Protein AF-B9DKN1-F1 (afdb_monomer_lite)

Structure (mmCIF, N/CA/C/O backbone):
data_AF-B9DKN1-F1
#
_entry.id   AF-B9DKN1-F1
#
loop_
_atom_site.group_PDB
_atom_site.id
_atom_site.type_symbol
_atom_site.label_atom_id
_atom_site.label_alt_id
_atom_site.label_comp_id
_atom_site.label_asym_id
_atom_site.label_entity_id
_atom_site.label_seq_id
_atom_site.pdbx_PDB_ins_code
_atom_site.Cartn_x
_atom_site.Cartn_y
_atom_site.Cartn_z
_atom_site.occupancy
_atom_site.B_iso_or_equiv
_atom_site.auth_seq_id
_atom_site.auth_comp_id
_atom_site.auth_asym_id
_atom_site.auth_atom_id
_atom_site.pdbx_PDB_model_num
ATOM 1 N N . MET A 1 1 ? -15.321 -11.412 27.195 1.00 44.09 1 MET A N 1
ATOM 2 C CA . MET A 1 1 ? -15.526 -11.436 25.732 1.00 44.09 1 MET A CA 1
ATOM 3 C C . MET A 1 1 ? -14.999 -12.767 25.241 1.00 44.09 1 MET A C 1
ATOM 5 O O . MET A 1 1 ? -13.878 -13.104 25.596 1.00 44.09 1 MET A O 1
ATOM 9 N N . GLU A 1 2 ? -15.827 -13.548 24.550 1.00 48.78 2 GLU A N 1
ATOM 10 C CA . GLU A 1 2 ? -15.436 -14.853 24.006 1.00 48.78 2 GLU A CA 1
ATOM 11 C C . GLU A 1 2 ? -14.198 -14.703 23.112 1.00 48.78 2 GLU A C 1
ATOM 13 O O . GLU A 1 2 ? -14.083 -13.747 22.339 1.00 48.78 2 GLU A O 1
ATOM 18 N N . HIS A 1 3 ? -13.240 -15.619 23.260 1.00 50.41 3 HIS A N 1
ATOM 19 C CA . HIS A 1 3 ? -12.025 -15.634 22.456 1.00 50.41 3 HIS A CA 1
ATOM 20 C C . HIS A 1 3 ? -12.395 -15.966 21.008 1.00 50.41 3 HIS A C 1
ATOM 22 O O . HIS A 1 3 ? -12.608 -17.119 20.648 1.00 50.41 3 HIS A O 1
ATOM 28 N N . SER A 1 4 ? -12.506 -14.933 20.175 1.00 55.06 4 SER A N 1
ATOM 29 C CA . SER A 1 4 ? -12.657 -15.086 18.733 1.00 55.06 4 SER A CA 1
ATOM 30 C C . SER A 1 4 ? -11.474 -15.892 18.178 1.00 55.06 4 SER A C 1
ATOM 32 O O . SER A 1 4 ? -10.330 -15.459 18.305 1.00 55.06 4 SER A O 1
ATOM 34 N N . ASN A 1 5 ? -11.752 -17.032 17.535 1.00 66.62 5 ASN A N 1
ATOM 35 C CA . ASN A 1 5 ? -10.766 -17.884 16.845 1.00 66.62 5 ASN A CA 1
ATOM 36 C C . ASN A 1 5 ? -10.201 -17.254 15.555 1.00 66.62 5 ASN A C 1
ATOM 38 O O . ASN A 1 5 ? -9.555 -17.926 14.753 1.00 66.62 5 ASN A O 1
ATOM 42 N N . LEU A 1 6 ? -10.448 -15.963 15.318 1.00 72.94 6 LEU A N 1
ATOM 43 C CA . LEU A 1 6 ? -9.858 -15.250 14.196 1.00 72.94 6 LEU A CA 1
ATOM 44 C C . LEU A 1 6 ? -8.372 -15.015 14.474 1.00 72.94 6 LEU A C 1
ATOM 46 O O . LEU A 1 6 ? -8.017 -14.434 15.500 1.00 72.94 6 LEU A O 1
ATOM 50 N N . ILE A 1 7 ? -7.523 -15.388 13.513 1.00 75.06 7 ILE A N 1
ATOM 51 C CA . ILE A 1 7 ? -6.051 -15.306 13.589 1.00 75.06 7 ILE A CA 1
ATOM 52 C C . ILE A 1 7 ? -5.568 -13.923 14.063 1.00 75.06 7 ILE A C 1
ATOM 54 O O . ILE A 1 7 ? -4.592 -13.820 14.801 1.00 75.06 7 ILE A O 1
ATOM 58 N N . LEU A 1 8 ? -6.281 -12.854 13.693 1.00 78.12 8 LEU A N 1
ATOM 59 C CA . LEU A 1 8 ? -5.956 -11.475 14.073 1.00 78.12 8 LEU A CA 1
ATOM 60 C C . LEU A 1 8 ? -6.947 -10.847 15.068 1.00 78.12 8 LEU A C 1
ATOM 62 O O . LEU A 1 8 ? -6.759 -9.699 15.474 1.00 78.12 8 LEU A O 1
ATOM 66 N N . GLY A 1 9 ? -7.992 -11.566 15.490 1.00 72.88 9 GLY A N 1
ATOM 67 C CA . GLY A 1 9 ? -9.088 -11.017 16.299 1.00 72.88 9 GLY A CA 1
ATOM 68 C C . GLY A 1 9 ? -8.626 -10.475 17.654 1.00 72.88 9 GLY A C 1
ATOM 69 O O . GLY A 1 9 ? -9.020 -9.380 18.058 1.00 72.88 9 GLY A O 1
ATOM 70 N N . SER A 1 10 ? -7.717 -11.192 18.318 1.00 73.88 10 SER A N 1
ATOM 71 C CA . SER A 1 10 ? -7.115 -10.770 19.592 1.00 73.88 10 SER A CA 1
ATOM 72 C C . SER A 1 10 ? -6.177 -9.562 19.453 1.00 73.88 10 SER A C 1
ATOM 74 O O . SER A 1 10 ? -5.970 -8.809 20.405 1.00 73.88 10 SER A O 1
ATOM 76 N N . THR A 1 11 ? -5.617 -9.340 18.264 1.00 77.06 11 THR A N 1
ATOM 77 C CA . THR A 1 11 ? -4.777 -8.174 17.968 1.00 77.06 11 THR A CA 1
ATOM 78 C C . THR A 1 11 ? -5.642 -6.942 17.713 1.00 77.06 11 THR A C 1
ATOM 80 O O . THR A 1 11 ? -5.379 -5.876 18.272 1.00 77.06 11 THR A O 1
ATOM 83 N N . PHE A 1 12 ? -6.731 -7.084 16.953 1.00 72.38 12 PHE A N 1
ATOM 84 C CA . PHE A 1 12 ? -7.698 -6.002 16.747 1.00 72.38 12 PHE A CA 1
ATOM 85 C C . PHE A 1 12 ? -8.387 -5.572 18.049 1.00 72.38 12 PHE A C 1
ATOM 87 O O . PHE A 1 12 ? -8.574 -4.372 18.266 1.00 72.38 12 PHE A O 1
ATOM 94 N N . SER A 1 13 ? -8.703 -6.508 18.953 1.00 72.56 13 SER A N 1
ATOM 95 C CA . SER A 1 13 ? -9.260 -6.156 20.267 1.00 72.56 13 SER A CA 1
ATOM 96 C C . SER A 1 13 ? -8.272 -5.339 21.107 1.00 72.56 13 SER A C 1
ATOM 98 O O . SER A 1 13 ? -8.653 -4.313 21.669 1.00 72.56 13 SER A O 1
ATOM 100 N N . LYS A 1 14 ? -6.977 -5.684 21.100 1.00 75.38 14 LYS A N 1
ATOM 101 C CA . LYS A 1 14 ? -5.932 -4.878 21.757 1.00 75.38 14 LYS A CA 1
ATOM 102 C C . LYS A 1 14 ? -5.830 -3.463 21.180 1.00 75.38 14 LYS A C 1
ATOM 104 O O . LYS A 1 14 ? -5.685 -2.512 21.944 1.00 75.38 14 LYS A O 1
ATOM 109 N N . PHE A 1 15 ? -5.963 -3.287 19.863 1.00 70.88 15 PHE A N 1
ATOM 110 C CA . PHE A 1 15 ? -5.996 -1.951 19.247 1.00 70.88 15 PHE A CA 1
ATOM 111 C C . PHE A 1 15 ? -7.257 -1.143 19.604 1.00 70.88 15 PHE A C 1
ATOM 113 O O . PHE A 1 15 ? -7.225 0.092 19.546 1.00 70.88 15 PHE A O 1
ATOM 120 N N . ARG A 1 16 ? -8.352 -1.806 20.009 1.00 67.56 16 ARG A N 1
ATOM 121 C CA . ARG A 1 16 ? -9.542 -1.145 20.573 1.00 67.56 16 ARG A CA 1
ATOM 122 C C . ARG A 1 16 ? -9.258 -0.489 21.915 1.00 67.56 16 ARG A C 1
ATOM 124 O O . ARG A 1 16 ? -9.674 0.646 22.162 1.00 67.56 16 ARG A O 1
ATOM 131 N N . GLU A 1 17 ? -8.529 -1.195 22.763 1.00 73.31 17 GLU A N 1
ATOM 132 C CA . GLU A 1 17 ? -8.247 -0.772 24.131 1.00 73.31 17 GLU A CA 1
ATOM 133 C C . GLU A 1 17 ? -7.041 0.177 24.203 1.00 73.31 17 GLU A C 1
ATOM 135 O O . GLU A 1 17 ? -7.112 1.211 24.873 1.00 73.31 17 GLU A O 1
ATOM 140 N N . GLN A 1 18 ? -5.972 -0.121 23.452 1.00 77.19 18 GLN A N 1
ATOM 141 C CA . GLN A 1 18 ? -4.703 0.615 23.439 1.00 77.19 18 GLN A CA 1
ATOM 142 C C . GLN A 1 18 ? -4.229 0.912 22.000 1.00 77.19 18 GLN A C 1
ATOM 144 O O . GLN A 1 18 ? -3.410 0.181 21.434 1.00 77.19 18 GLN A O 1
ATOM 149 N N . PRO A 1 19 ? -4.709 2.002 21.376 1.00 72.19 19 PRO A N 1
ATOM 150 C CA . PRO A 1 19 ? -4.401 2.304 19.981 1.00 72.19 19 PRO A CA 1
ATOM 151 C C . PRO A 1 19 ? -2.960 2.815 19.802 1.00 72.19 19 PRO A C 1
ATOM 153 O O . PRO A 1 19 ? -2.703 4.018 19.855 1.00 72.19 19 PRO A O 1
ATOM 156 N N . LYS A 1 20 ? -2.008 1.911 19.534 1.00 79.50 20 LYS A N 1
ATOM 157 C CA . LYS A 1 20 ? -0.619 2.240 19.151 1.00 79.50 20 LYS A CA 1
ATOM 158 C C . LYS A 1 20 ? -0.503 2.568 17.655 1.00 79.50 20 LYS A C 1
ATOM 160 O O . LYS A 1 20 ? 0.157 1.867 16.898 1.00 79.50 20 LYS A O 1
ATOM 165 N N . TRP A 1 21 ? -1.170 3.633 17.215 1.00 84.88 21 TRP A N 1
ATOM 166 C CA . TRP A 1 21 ? -1.245 3.989 15.791 1.00 84.88 21 TRP A CA 1
ATOM 167 C C . TRP A 1 21 ? 0.044 4.611 15.236 1.00 84.88 21 TRP A C 1
ATOM 169 O O . TRP A 1 21 ? 0.344 4.418 14.066 1.00 84.88 21 TRP A O 1
ATOM 179 N N . VAL A 1 22 ? 0.823 5.325 16.057 1.00 88.00 22 VAL A N 1
ATOM 180 C CA . VAL A 1 22 ? 2.018 6.059 15.593 1.00 88.00 22 VAL A CA 1
ATOM 181 C C . VAL A 1 22 ? 3.093 5.114 15.053 1.00 88.00 22 VAL A C 1
ATOM 183 O O . VAL A 1 22 ? 3.597 5.326 13.956 1.00 88.00 22 VAL A O 1
ATOM 186 N N . LEU A 1 23 ? 3.416 4.046 15.790 1.00 87.38 23 LEU A N 1
ATOM 187 C CA . LEU A 1 23 ? 4.416 3.068 15.352 1.00 87.38 23 LEU A CA 1
ATOM 188 C C . LEU A 1 23 ? 3.977 2.374 14.056 1.00 87.38 23 LEU A C 1
ATOM 190 O O . LEU A 1 23 ? 4.756 2.293 13.111 1.00 87.38 23 LEU A O 1
ATOM 194 N N . ASN A 1 24 ? 2.714 1.943 13.991 1.00 89.50 24 ASN A N 1
ATOM 195 C CA . ASN A 1 24 ? 2.157 1.337 12.783 1.00 89.50 24 ASN A CA 1
ATOM 196 C C . ASN A 1 24 ? 2.201 2.302 11.595 1.00 89.50 24 ASN A C 1
ATOM 198 O O . ASN A 1 24 ? 2.427 1.860 10.476 1.00 89.50 24 ASN A O 1
ATOM 202 N N . LEU A 1 25 ? 2.019 3.605 11.828 1.00 91.00 25 LEU A N 1
ATOM 203 C CA . LEU A 1 25 ? 2.056 4.613 10.772 1.00 91.00 25 LEU A CA 1
ATOM 204 C C . LEU A 1 25 ? 3.462 4.746 10.195 1.00 91.00 25 LEU A C 1
ATOM 206 O O . LEU A 1 25 ? 3.616 4.764 8.980 1.00 91.00 25 LEU A O 1
ATOM 210 N N . ILE A 1 26 ? 4.479 4.793 11.058 1.00 91.94 26 ILE A N 1
ATOM 211 C CA . ILE A 1 26 ? 5.882 4.863 10.635 1.00 91.94 26 ILE A CA 1
ATOM 212 C C . ILE A 1 26 ? 6.246 3.626 9.810 1.00 91.94 26 ILE A C 1
ATOM 214 O O . ILE A 1 26 ? 6.771 3.758 8.707 1.00 91.94 26 ILE A O 1
ATOM 218 N N . ILE A 1 27 ? 5.921 2.430 10.311 1.00 92.56 27 ILE A N 1
ATOM 219 C CA . ILE A 1 27 ? 6.193 1.174 9.599 1.00 92.56 27 ILE A CA 1
ATOM 220 C C . ILE A 1 27 ? 5.455 1.154 8.256 1.00 92.56 27 ILE A C 1
ATOM 222 O O . ILE A 1 27 ? 6.045 0.814 7.235 1.00 92.56 27 ILE A O 1
ATOM 226 N N . TRP A 1 28 ? 4.186 1.560 8.236 1.00 93.56 28 TRP A N 1
ATOM 227 C CA . TRP A 1 28 ? 3.393 1.595 7.013 1.00 93.56 28 TRP A CA 1
ATOM 228 C C . TRP A 1 28 ? 3.968 2.555 5.973 1.00 93.56 28 TRP A C 1
ATOM 230 O O . TRP A 1 28 ? 4.091 2.176 4.813 1.00 93.56 28 TRP A O 1
ATOM 240 N N . ILE A 1 29 ? 4.407 3.750 6.379 1.00 91.69 29 ILE A N 1
ATOM 241 C CA . ILE A 1 29 ? 5.078 4.697 5.480 1.00 91.69 29 ILE A CA 1
ATOM 242 C C . ILE A 1 29 ? 6.335 4.065 4.872 1.00 91.69 29 ILE A C 1
ATOM 244 O O . ILE A 1 29 ? 6.531 4.161 3.664 1.00 91.69 29 ILE A O 1
ATOM 248 N N . ILE A 1 30 ? 7.157 3.380 5.674 1.00 92.94 30 ILE A N 1
ATOM 249 C CA . ILE A 1 30 ? 8.361 2.693 5.179 1.00 92.94 30 ILE A CA 1
ATOM 250 C C . ILE A 1 30 ? 7.988 1.632 4.135 1.00 92.94 30 ILE A C 1
ATOM 252 O O . ILE A 1 30 ? 8.588 1.596 3.062 1.00 92.94 30 ILE A O 1
ATOM 256 N N . VAL A 1 31 ? 6.974 0.806 4.415 1.00 94.25 31 VAL A N 1
ATOM 257 C CA . VAL A 1 31 ? 6.491 -0.236 3.491 1.00 94.25 31 VAL A CA 1
ATOM 258 C C . VAL A 1 31 ? 5.992 0.372 2.179 1.00 94.25 31 VAL A C 1
ATOM 260 O O . VAL A 1 31 ? 6.341 -0.117 1.105 1.00 94.25 31 VAL A O 1
ATOM 263 N N . VAL A 1 32 ? 5.212 1.452 2.244 1.00 91.75 32 VAL A N 1
ATOM 264 C CA . VAL A 1 32 ? 4.669 2.136 1.061 1.00 91.75 32 VAL A CA 1
ATOM 265 C C . VAL A 1 32 ? 5.785 2.754 0.226 1.00 91.75 32 VAL A C 1
ATOM 267 O O . VAL A 1 32 ? 5.838 2.527 -0.981 1.00 91.75 32 VAL A O 1
ATOM 270 N N . VAL A 1 33 ? 6.706 3.491 0.853 1.00 90.06 33 VAL A N 1
ATOM 271 C CA . VAL A 1 33 ? 7.834 4.123 0.153 1.00 90.06 33 VAL A CA 1
ATOM 272 C C . VAL A 1 33 ? 8.713 3.068 -0.516 1.00 90.06 33 VAL A C 1
ATOM 274 O O . VAL A 1 33 ? 9.048 3.221 -1.689 1.00 90.06 33 VAL A O 1
ATOM 277 N N . ALA A 1 34 ? 9.024 1.970 0.179 1.00 92.50 34 ALA A N 1
ATOM 278 C CA . ALA A 1 34 ? 9.772 0.857 -0.399 1.00 92.50 34 ALA A CA 1
ATOM 279 C C . ALA A 1 34 ? 9.034 0.230 -1.593 1.00 92.50 34 ALA A C 1
ATOM 281 O O . ALA A 1 34 ? 9.642 -0.006 -2.633 1.00 92.50 34 ALA A O 1
ATOM 282 N N . SER A 1 35 ? 7.720 0.016 -1.476 1.00 91.31 35 SER A N 1
ATOM 283 C CA . SER A 1 35 ? 6.896 -0.564 -2.547 1.00 91.31 35 SER A CA 1
ATOM 284 C C . SER A 1 35 ? 6.864 0.322 -3.793 1.00 91.31 35 SER A C 1
ATOM 286 O O . SER A 1 35 ? 7.042 -0.174 -4.906 1.00 91.31 35 SER A O 1
ATOM 288 N N . VAL A 1 36 ? 6.674 1.635 -3.619 1.00 88.69 36 VAL A N 1
ATOM 289 C CA . VAL A 1 36 ? 6.673 2.615 -4.719 1.00 88.69 36 VAL A CA 1
ATOM 290 C C . VAL A 1 36 ? 8.048 2.676 -5.378 1.00 88.69 36 VAL A C 1
ATOM 292 O O . VAL A 1 36 ? 8.143 2.629 -6.603 1.00 88.69 36 VAL A O 1
ATOM 295 N N . TRP A 1 37 ? 9.113 2.731 -4.578 1.00 87.12 37 TRP A N 1
ATOM 296 C CA . TRP A 1 37 ? 10.480 2.792 -5.086 1.00 87.12 37 TRP A CA 1
ATOM 297 C C . TRP A 1 37 ? 10.874 1.530 -5.864 1.00 87.12 37 TRP A C 1
ATOM 299 O O . TRP A 1 37 ? 11.416 1.643 -6.964 1.00 87.12 37 TRP A O 1
ATOM 309 N N . LEU A 1 38 ? 10.556 0.339 -5.345 1.00 89.81 38 LEU A N 1
ATOM 310 C CA . LEU A 1 38 ? 10.775 -0.931 -6.046 1.00 89.81 38 LEU A CA 1
ATOM 311 C C . LEU A 1 38 ? 9.970 -0.993 -7.342 1.00 89.81 3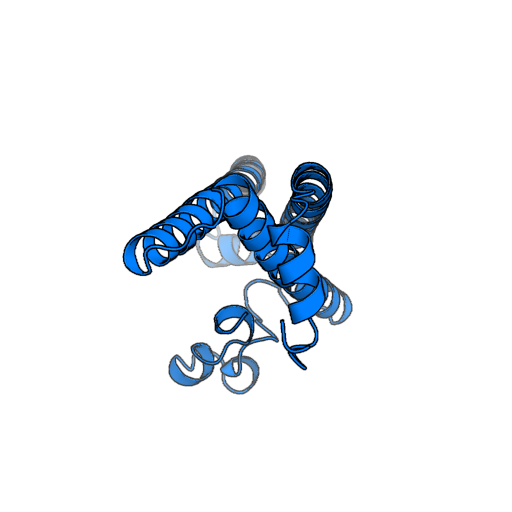8 LEU A C 1
ATOM 313 O O . LEU A 1 38 ? 10.518 -1.324 -8.389 1.00 89.81 38 LEU A O 1
ATOM 317 N N . SER A 1 39 ? 8.690 -0.620 -7.288 1.00 86.94 39 SER A N 1
ATOM 318 C CA . SER A 1 39 ? 7.829 -0.624 -8.471 1.00 86.94 39 SER A CA 1
ATOM 319 C C . SER A 1 39 ? 8.387 0.275 -9.563 1.00 86.94 39 SER A C 1
ATOM 321 O O . SER A 1 39 ? 8.473 -0.147 -10.707 1.00 86.94 39 SER A O 1
ATOM 323 N N . PHE A 1 40 ? 8.828 1.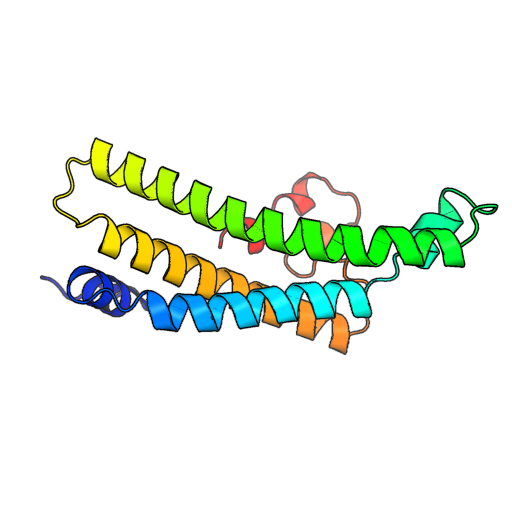485 -9.215 1.00 82.12 40 PHE A N 1
ATOM 324 C CA . PHE A 1 40 ? 9.453 2.390 -10.171 1.00 82.12 40 PHE A CA 1
ATOM 325 C C . PHE A 1 40 ? 10.758 1.809 -10.734 1.00 82.12 40 PHE A C 1
ATOM 327 O O . PHE A 1 40 ? 10.907 1.715 -11.950 1.00 82.12 40 PHE A O 1
ATOM 334 N N . SER A 1 41 ? 11.661 1.358 -9.860 1.00 84.50 41 SER A N 1
ATOM 335 C CA . SER A 1 41 ? 13.009 0.905 -10.237 1.00 84.50 41 SER A CA 1
ATOM 336 C C . SER A 1 41 ? 13.012 -0.338 -11.129 1.00 84.50 41 SER A C 1
ATOM 338 O O . SER A 1 41 ? 13.903 -0.488 -11.959 1.00 84.50 41 SER A O 1
ATOM 340 N N . PHE A 1 42 ? 12.023 -1.220 -10.965 1.00 84.56 42 PHE A N 1
ATOM 341 C CA . PHE A 1 42 ? 11.929 -2.494 -11.686 1.00 84.56 42 PHE A CA 1
ATOM 342 C C . PHE A 1 42 ? 10.819 -2.521 -12.747 1.00 84.56 42 PHE A C 1
ATOM 344 O O . PHE A 1 42 ? 10.575 -3.559 -13.357 1.00 84.56 42 PHE A O 1
ATOM 351 N N . SER A 1 43 ? 10.136 -1.399 -12.987 1.00 77.88 43 SER A N 1
ATOM 352 C CA . SER A 1 43 ? 9.128 -1.304 -14.049 1.00 77.88 43 SER A CA 1
ATOM 353 C C . SER A 1 43 ? 9.741 -0.900 -15.386 1.00 77.88 43 SER A C 1
ATOM 355 O O . SER A 1 43 ? 10.546 0.030 -15.463 1.00 77.88 43 SER A O 1
ATOM 357 N N . ASN A 1 44 ? 9.306 -1.539 -16.476 1.00 73.75 44 ASN A N 1
ATOM 358 C CA . ASN A 1 44 ? 9.788 -1.216 -17.816 1.00 73.75 44 ASN A CA 1
ATOM 359 C C . ASN A 1 44 ? 8.946 -0.115 -18.488 1.00 73.75 44 ASN A C 1
ATOM 361 O O . ASN A 1 44 ? 8.369 -0.278 -19.564 1.00 73.75 44 ASN A O 1
ATOM 365 N N . ILE A 1 45 ? 8.823 1.032 -17.813 1.00 70.94 45 ILE A N 1
ATOM 366 C CA . ILE A 1 45 ? 8.008 2.164 -18.290 1.00 70.94 45 ILE A CA 1
ATOM 367 C C . ILE A 1 45 ? 8.559 2.726 -19.608 1.00 70.94 45 ILE A C 1
ATOM 369 O O . ILE A 1 45 ? 7.787 3.136 -20.473 1.00 70.94 45 ILE A O 1
ATOM 373 N N . THR A 1 46 ? 9.884 2.710 -19.784 1.00 70.19 46 THR A N 1
ATOM 374 C CA . THR A 1 46 ? 10.544 3.241 -20.988 1.00 70.19 46 THR A CA 1
ATOM 375 C C . THR A 1 46 ? 10.090 2.489 -22.239 1.00 70.19 46 THR A C 1
ATOM 377 O O . THR A 1 46 ? 9.665 3.120 -23.201 1.00 70.19 46 THR A O 1
ATOM 380 N N . GLU A 1 47 ? 10.085 1.151 -22.214 1.00 71.19 47 GLU A N 1
ATOM 381 C CA . GLU A 1 47 ? 9.615 0.352 -23.353 1.00 71.19 47 GLU A CA 1
ATOM 382 C C . GLU A 1 47 ? 8.145 0.617 -23.691 1.00 71.19 47 GLU A C 1
ATOM 384 O O . GLU A 1 47 ? 7.793 0.734 -24.865 1.00 71.19 47 GLU A O 1
ATOM 389 N N . GLN A 1 48 ? 7.284 0.783 -22.683 1.00 70.62 48 GLN A N 1
ATOM 390 C CA . GLN A 1 48 ? 5.864 1.073 -22.910 1.00 70.62 48 GLN A CA 1
ATOM 391 C C . GLN A 1 48 ? 5.634 2.431 -23.580 1.00 70.62 48 GLN A C 1
ATOM 393 O O . GLN A 1 48 ? 4.710 2.580 -24.384 1.00 70.62 48 GLN A O 1
ATOM 398 N N . ILE A 1 49 ? 6.452 3.431 -23.250 1.00 75.50 49 ILE A N 1
ATOM 399 C CA . ILE A 1 49 ? 6.337 4.763 -23.843 1.00 75.50 49 ILE A CA 1
ATOM 400 C C . ILE A 1 49 ? 6.921 4.767 -25.252 1.00 75.50 49 ILE A C 1
ATOM 402 O O . ILE A 1 49 ? 6.256 5.273 -26.153 1.00 75.50 49 ILE A O 1
ATOM 406 N N . THR A 1 50 ? 8.081 4.147 -25.476 1.00 73.94 50 THR A N 1
ATOM 407 C CA . THR A 1 50 ? 8.684 4.030 -26.814 1.00 73.94 50 THR A CA 1
ATOM 408 C C . THR A 1 50 ? 7.763 3.300 -27.793 1.00 73.94 50 THR A C 1
ATOM 410 O O . THR A 1 50 ? 7.643 3.711 -28.943 1.00 73.94 50 THR A O 1
ATOM 413 N N . GLN A 1 51 ? 7.039 2.269 -27.341 1.00 76.94 51 GLN A N 1
ATOM 414 C CA . GLN A 1 51 ? 6.032 1.593 -28.169 1.00 76.94 51 GLN A CA 1
ATOM 415 C C . GLN A 1 51 ? 4.873 2.514 -28.582 1.00 76.94 51 GLN A C 1
ATOM 417 O O . GLN A 1 51 ? 4.338 2.369 -29.679 1.00 76.94 51 GLN A O 1
ATOM 422 N N . LYS A 1 52 ? 4.466 3.453 -27.719 1.00 78.69 52 LYS A N 1
ATOM 423 C CA . LYS A 1 52 ? 3.355 4.381 -27.996 1.00 78.69 52 LYS A CA 1
ATOM 424 C C . LYS A 1 52 ? 3.791 5.645 -28.734 1.00 78.69 52 LYS A C 1
ATOM 426 O O . LYS A 1 52 ? 3.004 6.187 -29.499 1.00 78.69 52 LYS A O 1
ATOM 431 N N . ASN A 1 53 ? 5.014 6.114 -28.497 1.00 81.38 53 ASN A N 1
ATOM 432 C CA . ASN A 1 53 ? 5.603 7.308 -29.097 1.00 81.38 53 ASN A CA 1
ATOM 433 C C . ASN A 1 53 ? 7.094 7.063 -29.398 1.00 81.38 53 ASN A C 1
ATOM 435 O O . ASN A 1 53 ? 7.949 7.440 -28.596 1.00 81.38 53 ASN A O 1
ATOM 439 N N . PRO A 1 54 ? 7.422 6.479 -30.564 1.00 78.31 54 PRO A N 1
ATOM 440 C CA . PRO A 1 54 ? 8.799 6.122 -30.926 1.00 78.31 54 PRO A CA 1
ATOM 441 C C . PRO A 1 54 ? 9.757 7.317 -31.021 1.00 78.31 54 PRO A C 1
ATOM 443 O O . PRO A 1 54 ? 10.958 7.158 -30.843 1.00 78.31 54 PRO A O 1
ATOM 446 N N . ASN A 1 55 ? 9.220 8.511 -31.289 1.00 84.38 55 ASN A N 1
ATOM 447 C CA . ASN A 1 55 ? 9.988 9.748 -31.465 1.00 84.38 55 ASN A CA 1
ATOM 448 C C . ASN A 1 55 ? 10.110 10.577 -30.177 1.00 84.38 55 ASN A C 1
ATOM 450 O O . ASN A 1 55 ? 10.601 11.703 -30.225 1.00 84.38 55 ASN A O 1
ATOM 454 N N . ALA A 1 56 ? 9.587 10.091 -29.048 1.00 80.19 56 ALA A N 1
ATOM 455 C CA . ALA A 1 56 ? 9.651 10.841 -27.804 1.00 80.19 56 ALA A CA 1
ATOM 456 C C . ALA A 1 56 ? 11.086 10.859 -27.254 1.00 80.19 56 ALA A C 1
ATOM 458 O O . ALA A 1 56 ? 11.784 9.845 -27.261 1.00 80.19 56 ALA A O 1
ATOM 459 N N . ASP A 1 57 ? 11.507 12.016 -26.744 1.00 85.06 57 ASP A N 1
ATOM 460 C CA . ASP A 1 57 ? 12.778 12.163 -26.040 1.00 85.06 57 ASP A CA 1
ATOM 461 C C . ASP A 1 57 ? 12.692 11.432 -24.693 1.00 85.06 57 ASP A C 1
ATOM 463 O O . ASP A 1 57 ? 12.044 11.891 -23.746 1.00 85.06 57 ASP A O 1
ATOM 467 N N . MET A 1 58 ? 13.310 10.253 -24.619 1.00 79.81 58 MET A N 1
ATOM 468 C CA . MET A 1 58 ? 13.232 9.395 -23.438 1.00 79.81 58 MET A CA 1
ATOM 469 C C . MET A 1 58 ? 13.904 10.003 -22.207 1.00 79.81 58 MET A C 1
ATOM 471 O O . MET A 1 58 ? 13.486 9.693 -21.089 1.00 79.81 58 MET A O 1
ATOM 475 N N . ASP A 1 59 ? 14.890 10.879 -22.383 1.00 82.06 59 ASP A N 1
ATOM 476 C CA . ASP A 1 59 ? 15.552 11.541 -21.261 1.00 82.06 59 ASP A CA 1
ATOM 477 C C . ASP A 1 59 ? 14.622 12.595 -20.653 1.00 82.06 59 ASP A C 1
ATOM 479 O O . ASP A 1 59 ? 14.430 12.636 -19.432 1.00 82.06 59 ASP A O 1
ATOM 483 N N . GLN A 1 60 ? 13.931 13.361 -21.502 1.00 82.00 60 GLN A N 1
ATOM 484 C CA . GLN A 1 60 ? 12.908 14.309 -21.060 1.00 82.00 60 GLN A CA 1
ATOM 485 C C . GLN A 1 60 ? 11.704 13.602 -20.416 1.00 82.00 60 GLN A C 1
ATOM 487 O O . GLN A 1 60 ? 11.194 14.035 -19.379 1.00 82.00 60 GLN A O 1
ATOM 492 N N . VAL A 1 61 ? 11.264 12.482 -20.995 1.00 79.69 61 VAL A N 1
ATOM 493 C CA . VAL A 1 61 ? 10.165 11.662 -20.469 1.00 79.69 61 VAL A CA 1
ATOM 494 C C . VAL A 1 61 ? 10.496 11.136 -19.073 1.00 79.69 61 VAL A C 1
ATOM 496 O O . VAL A 1 61 ? 9.684 11.294 -18.160 1.00 79.69 61 VAL A O 1
ATOM 499 N N . LYS A 1 62 ? 11.685 10.556 -18.867 1.00 78.31 62 LYS A N 1
ATOM 500 C CA . LYS A 1 62 ? 12.107 10.025 -17.558 1.00 78.31 62 LYS A CA 1
ATOM 501 C C . LYS A 1 62 ? 12.221 11.117 -16.497 1.00 78.31 62 LYS A C 1
ATOM 503 O O . LYS A 1 62 ? 11.795 10.894 -15.362 1.00 78.31 62 LYS A O 1
ATOM 508 N N . ALA A 1 63 ? 12.740 12.288 -16.870 1.00 80.81 63 ALA A N 1
ATOM 509 C CA . ALA A 1 63 ? 12.880 13.428 -15.966 1.00 80.81 63 ALA A CA 1
ATOM 510 C C . ALA A 1 63 ? 11.532 13.912 -15.401 1.00 80.81 63 ALA A C 1
ATOM 512 O O . ALA A 1 63 ? 11.474 14.383 -14.267 1.00 80.81 63 ALA A O 1
ATOM 513 N N . ILE A 1 64 ? 10.444 13.763 -16.165 1.00 80.38 64 ILE A N 1
ATOM 514 C CA . ILE A 1 64 ? 9.097 14.177 -15.754 1.00 80.38 64 ILE A CA 1
ATOM 515 C C . ILE A 1 64 ? 8.340 13.025 -15.082 1.00 80.38 64 ILE A C 1
ATOM 517 O O . ILE A 1 64 ? 7.783 13.199 -13.997 1.00 80.38 64 ILE A O 1
ATOM 521 N N . LEU A 1 65 ? 8.313 11.837 -15.695 1.00 79.19 65 LEU A N 1
ATOM 522 C CA . LEU A 1 65 ? 7.502 10.718 -15.206 1.00 79.19 65 LEU A CA 1
ATOM 523 C C . LEU A 1 65 ? 7.988 10.156 -13.875 1.00 79.19 65 LEU A C 1
ATOM 525 O O . LEU A 1 65 ? 7.150 9.798 -13.050 1.00 79.19 65 LEU A O 1
ATOM 529 N N . GLY A 1 66 ? 9.301 10.099 -13.640 1.00 77.44 66 GLY A N 1
ATOM 530 C CA . GLY A 1 66 ? 9.842 9.535 -12.403 1.00 77.44 66 GLY A CA 1
ATOM 531 C C . GLY A 1 66 ? 9.318 10.242 -11.150 1.00 77.44 66 GLY A C 1
ATOM 532 O O . GLY A 1 66 ? 8.642 9.610 -10.331 1.00 77.44 66 GLY A O 1
ATOM 533 N N . PRO A 1 67 ? 9.540 11.561 -11.009 1.00 80.06 67 PRO A N 1
ATOM 534 C CA . PRO A 1 67 ? 9.010 12.326 -9.886 1.00 80.06 67 PRO A CA 1
ATOM 535 C C . PRO A 1 67 ? 7.480 12.283 -9.808 1.00 80.06 67 PRO A C 1
ATOM 537 O O . PRO A 1 67 ? 6.932 12.087 -8.724 1.00 80.06 67 PRO A O 1
ATOM 540 N N . VAL A 1 68 ? 6.779 12.410 -10.942 1.00 84.31 68 VAL A N 1
ATOM 541 C CA . VAL A 1 68 ? 5.306 12.393 -10.978 1.00 84.31 68 VAL A CA 1
ATOM 542 C C . VAL A 1 68 ? 4.751 11.069 -10.456 1.00 84.31 68 VAL A C 1
ATOM 544 O O . VAL A 1 68 ? 3.797 11.070 -9.678 1.00 84.31 68 VAL A O 1
ATOM 547 N N . GLN A 1 69 ? 5.341 9.938 -10.832 1.00 79.94 69 GLN A N 1
ATOM 548 C CA . GLN A 1 69 ? 4.866 8.621 -10.419 1.00 79.94 69 GLN A CA 1
ATOM 549 C C . GLN A 1 69 ? 5.131 8.345 -8.937 1.00 79.94 69 GLN A C 1
ATOM 551 O O . GLN A 1 69 ? 4.262 7.818 -8.245 1.00 79.94 69 GLN A O 1
ATOM 556 N N . ILE A 1 70 ? 6.286 8.768 -8.419 1.00 80.94 70 ILE A N 1
ATOM 557 C CA . ILE A 1 70 ? 6.596 8.654 -6.989 1.00 80.94 70 ILE A CA 1
ATOM 558 C C . ILE A 1 70 ? 5.643 9.533 -6.167 1.00 80.94 70 ILE A C 1
ATOM 560 O O . ILE A 1 70 ? 5.033 9.055 -5.208 1.00 80.94 70 ILE A O 1
ATOM 564 N N . ILE A 1 71 ? 5.466 10.800 -6.560 1.00 84.50 71 ILE A N 1
ATOM 565 C CA . ILE A 1 71 ? 4.586 11.746 -5.860 1.00 84.50 71 ILE A CA 1
ATOM 566 C C . ILE A 1 71 ? 3.137 11.254 -5.896 1.00 84.50 71 ILE A C 1
ATOM 568 O O . ILE A 1 71 ? 2.491 11.177 -4.852 1.00 84.50 71 ILE A O 1
ATOM 572 N N . SER A 1 72 ? 2.628 10.884 -7.074 1.00 84.56 72 SER A N 1
ATOM 573 C CA . SER A 1 72 ? 1.255 10.384 -7.217 1.00 84.56 72 SER A CA 1
ATOM 574 C C . SER A 1 72 ? 1.029 9.077 -6.456 1.00 84.56 72 SER A C 1
ATOM 576 O O . SER A 1 72 ? -0.017 8.932 -5.826 1.00 84.56 72 SER A O 1
ATOM 578 N N . GLY A 1 73 ? 2.011 8.170 -6.420 1.00 84.06 73 GLY A N 1
ATOM 579 C CA . GLY A 1 73 ? 1.945 6.939 -5.631 1.00 84.06 73 GLY A CA 1
ATOM 580 C C . GLY A 1 73 ? 1.828 7.206 -4.128 1.00 84.06 73 GLY A C 1
ATOM 581 O O . GLY A 1 73 ? 0.960 6.642 -3.456 1.00 84.06 73 GLY A O 1
ATOM 582 N N . ILE A 1 74 ? 2.642 8.121 -3.594 1.00 84.88 74 ILE A N 1
ATOM 583 C CA . ILE A 1 74 ? 2.593 8.503 -2.175 1.00 84.88 74 ILE A CA 1
ATOM 584 C C . ILE A 1 74 ? 1.267 9.204 -1.849 1.00 84.88 74 ILE A C 1
ATOM 586 O O . ILE A 1 74 ? 0.579 8.816 -0.902 1.00 84.88 74 ILE A O 1
ATOM 590 N N . VAL A 1 75 ? 0.874 10.203 -2.646 1.00 89.00 75 VAL A N 1
ATOM 591 C CA . VAL A 1 75 ? -0.374 10.959 -2.445 1.00 89.00 75 VAL A CA 1
ATOM 592 C C . VAL A 1 75 ? -1.594 10.042 -2.529 1.00 89.00 75 VAL A C 1
ATOM 594 O O . VAL A 1 75 ? -2.464 10.104 -1.660 1.00 89.00 75 VAL A O 1
ATOM 597 N N . GLY A 1 76 ? -1.644 9.149 -3.521 1.00 88.81 76 GLY A N 1
ATOM 598 C CA . GLY A 1 76 ? -2.731 8.182 -3.681 1.00 88.81 76 GLY A CA 1
ATOM 599 C C . GLY A 1 76 ? -2.852 7.232 -2.490 1.00 88.81 76 GLY A C 1
ATOM 600 O O . GLY A 1 76 ? -3.956 6.934 -2.030 1.00 88.81 76 GLY A O 1
ATOM 601 N N . THR A 1 77 ? -1.722 6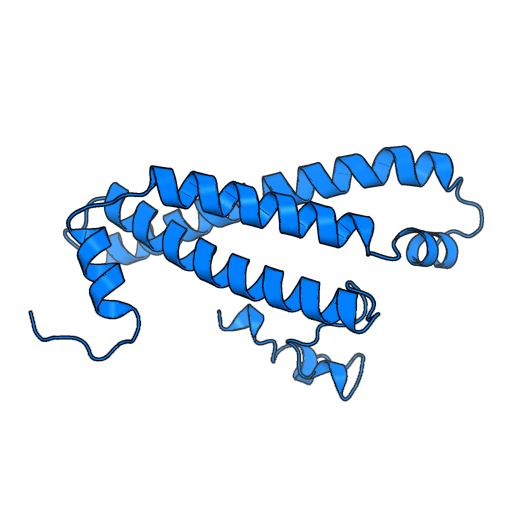.820 -1.916 1.00 88.12 77 THR A N 1
ATOM 602 C CA . THR A 1 77 ? -1.709 5.941 -0.742 1.00 88.12 77 THR A CA 1
ATOM 603 C C . THR A 1 77 ? -2.209 6.659 0.517 1.00 88.12 77 THR A C 1
ATOM 605 O O . THR A 1 77 ? -3.026 6.116 1.263 1.00 88.12 77 THR A O 1
ATOM 608 N N . LEU A 1 78 ? -1.808 7.918 0.729 1.00 89.31 78 LEU A N 1
ATOM 609 C CA . LEU A 1 78 ? -2.335 8.747 1.821 1.00 89.31 78 LEU A CA 1
ATOM 610 C C . LEU A 1 78 ? -3.840 9.000 1.673 1.00 89.31 78 LEU A C 1
ATOM 612 O O . LEU A 1 78 ? -4.584 8.929 2.654 1.00 89.31 78 LEU A O 1
ATOM 616 N N . PHE A 1 79 ? -4.299 9.250 0.446 1.00 92.56 79 PHE A N 1
ATOM 617 C CA . PHE A 1 79 ? -5.720 9.403 0.152 1.00 92.56 79 PHE A CA 1
ATOM 618 C C . PHE A 1 79 ? -6.499 8.114 0.442 1.00 92.56 79 PHE A C 1
ATOM 620 O O . PHE A 1 79 ? -7.565 8.164 1.054 1.00 92.56 79 PHE A O 1
ATOM 627 N N . THR A 1 80 ? -5.934 6.954 0.096 1.00 90.69 80 THR A N 1
ATOM 628 C CA . THR A 1 80 ? -6.514 5.636 0.398 1.00 90.69 80 THR A CA 1
ATOM 629 C C . THR A 1 80 ? -6.663 5.415 1.901 1.00 90.69 80 THR A C 1
ATOM 631 O O . THR A 1 80 ? -7.720 4.967 2.347 1.00 90.69 80 THR A O 1
ATOM 634 N N . LEU A 1 81 ? -5.658 5.781 2.706 1.00 92.88 81 LEU A N 1
ATOM 635 C CA . LEU A 1 81 ? -5.747 5.721 4.169 1.00 92.88 81 LEU A CA 1
ATOM 636 C C . LEU A 1 81 ? -6.881 6.602 4.703 1.00 92.88 81 LEU A C 1
ATOM 638 O O . LEU A 1 81 ? -7.690 6.140 5.511 1.00 92.88 81 LEU A O 1
ATOM 642 N N . LEU A 1 82 ? -6.953 7.857 4.247 1.00 94.25 82 LEU A N 1
ATOM 643 C CA . LEU A 1 82 ? -7.997 8.792 4.661 1.00 94.25 82 LEU A CA 1
ATOM 644 C C . LEU A 1 82 ? -9.388 8.252 4.308 1.00 94.25 82 LEU A C 1
ATOM 646 O O . LEU A 1 82 ? -10.265 8.199 5.169 1.00 94.25 82 LEU A O 1
ATOM 650 N N . PHE A 1 83 ? -9.579 7.821 3.062 1.00 94.56 83 PHE A N 1
ATOM 651 C CA . PHE A 1 83 ? -10.862 7.336 2.568 1.00 94.56 83 PHE A CA 1
ATOM 652 C C . PHE A 1 83 ? -11.297 6.042 3.265 1.00 94.56 83 PHE A C 1
ATOM 654 O O . PHE A 1 83 ? -12.430 5.948 3.735 1.00 94.56 83 PHE A O 1
ATOM 661 N N . SER A 1 84 ? -10.381 5.085 3.434 1.00 93.06 84 SER A N 1
ATOM 662 C CA . SER A 1 84 ? -10.645 3.838 4.165 1.00 93.06 84 SER A CA 1
ATOM 663 C C . SER A 1 84 ? -11.062 4.123 5.604 1.00 93.06 84 SER A C 1
ATOM 665 O O . SER A 1 84 ? -12.044 3.571 6.097 1.00 93.06 84 SER A O 1
ATOM 667 N N . TRP A 1 85 ? -10.369 5.046 6.276 1.00 94.38 85 TRP A N 1
ATOM 668 C CA . TRP A 1 85 ? -10.718 5.430 7.638 1.00 94.38 85 TRP A CA 1
ATOM 669 C C . TRP A 1 85 ? -12.101 6.080 7.712 1.00 94.38 85 TRP A C 1
ATOM 671 O O . TRP A 1 85 ? -12.868 5.768 8.623 1.00 94.38 85 TRP A O 1
ATOM 681 N N . LEU A 1 86 ? -12.449 6.941 6.750 1.00 95.19 86 LEU A N 1
ATOM 682 C CA . LEU A 1 86 ? -13.776 7.553 6.666 1.00 95.19 86 LEU A CA 1
ATOM 683 C C . LEU A 1 86 ? -14.880 6.515 6.442 1.00 95.19 86 LEU A C 1
ATOM 685 O O . LEU A 1 86 ? -15.919 6.614 7.094 1.00 95.19 86 LEU A O 1
ATOM 689 N N . ILE A 1 87 ? -14.655 5.504 5.596 1.00 94.31 87 ILE A N 1
ATOM 690 C CA . ILE A 1 87 ? -15.607 4.402 5.390 1.00 94.31 87 ILE A CA 1
ATOM 691 C C . ILE A 1 87 ? -15.827 3.640 6.696 1.00 94.31 87 ILE A C 1
ATOM 693 O O . ILE A 1 87 ? -16.965 3.502 7.145 1.00 94.31 87 ILE A O 1
ATOM 697 N N . VAL A 1 88 ? -14.752 3.180 7.343 1.00 92.62 88 VAL A N 1
ATOM 698 C CA . VAL A 1 88 ? -14.870 2.411 8.592 1.00 92.62 88 VAL A CA 1
ATOM 699 C C . VAL A 1 88 ? -15.507 3.268 9.691 1.00 92.62 88 VAL A C 1
ATOM 701 O O . VAL A 1 88 ? -16.328 2.781 10.469 1.00 92.62 88 VAL A O 1
ATOM 704 N N . LEU A 1 89 ? -15.198 4.567 9.732 1.00 93.44 89 LEU A N 1
ATOM 705 C CA . LEU A 1 89 ? -15.839 5.511 10.641 1.00 93.44 89 LEU A CA 1
ATOM 706 C C . LEU A 1 89 ? -17.340 5.643 10.352 1.00 93.44 89 LEU A C 1
ATOM 708 O O . LEU A 1 89 ? -18.127 5.600 11.295 1.00 93.44 89 LEU A O 1
ATOM 712 N N . ALA A 1 90 ? -17.748 5.784 9.089 1.00 93.38 90 ALA A N 1
ATOM 713 C CA . ALA A 1 90 ? -19.153 5.861 8.697 1.00 93.38 90 ALA A CA 1
ATOM 714 C C . ALA A 1 90 ? -19.915 4.592 9.100 1.00 93.38 90 ALA A C 1
ATOM 716 O O . ALA A 1 90 ? -20.971 4.687 9.725 1.00 93.38 90 ALA A O 1
ATOM 717 N N . ILE A 1 91 ? -19.333 3.415 8.854 1.00 92.44 91 ILE A N 1
ATOM 718 C CA . ILE A 1 91 ? -19.881 2.125 9.293 1.00 92.44 91 ILE A CA 1
ATOM 719 C C . ILE A 1 91 ? -20.051 2.121 10.817 1.00 92.44 91 ILE A C 1
ATOM 721 O O . ILE A 1 91 ? -21.153 1.90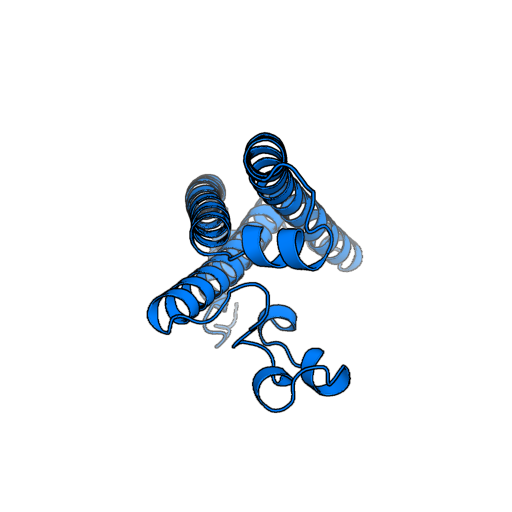3 11.316 1.00 92.44 91 ILE A O 1
ATOM 725 N N . ALA A 1 92 ? -19.004 2.455 11.577 1.00 90.88 92 ALA A N 1
ATOM 726 C CA . ALA A 1 92 ? -19.078 2.501 13.037 1.00 90.88 92 ALA A CA 1
ATOM 727 C C . ALA A 1 92 ? -20.179 3.452 13.548 1.00 90.88 92 ALA A C 1
ATOM 729 O O . ALA A 1 92 ? -20.820 3.165 14.562 1.00 90.88 92 ALA A O 1
ATOM 730 N N . ARG A 1 93 ? -20.434 4.563 12.838 1.00 91.50 93 ARG A N 1
ATOM 731 C CA . ARG A 1 93 ? -21.528 5.496 13.150 1.00 91.50 93 ARG A CA 1
ATOM 732 C C . ARG A 1 93 ? -22.908 4.917 12.858 1.00 91.50 93 ARG A C 1
ATOM 734 O O . ARG A 1 93 ? -23.788 5.077 13.700 1.00 91.50 93 ARG A O 1
ATOM 741 N N . ILE A 1 94 ? -23.090 4.231 11.730 1.00 93.38 94 ILE A N 1
ATOM 742 C CA . ILE A 1 94 ? -24.353 3.559 11.377 1.00 93.38 94 ILE A CA 1
ATOM 743 C C . ILE A 1 94 ? -24.714 2.516 12.442 1.00 93.38 94 ILE A C 1
ATOM 745 O O . ILE A 1 94 ? -25.844 2.482 12.922 1.00 93.38 94 ILE A O 1
ATOM 749 N N . PHE A 1 95 ? -23.729 1.734 12.892 1.00 92.25 95 PHE A N 1
ATOM 750 C CA . PHE A 1 95 ? -23.906 0.707 13.924 1.00 92.25 95 PHE A CA 1
ATOM 751 C C . PHE A 1 95 ? -23.939 1.249 15.362 1.00 92.25 95 PHE A C 1
ATOM 753 O O . PHE A 1 95 ? -23.988 0.462 16.304 1.00 92.25 95 PHE A O 1
ATOM 760 N N . LYS A 1 96 ? -23.908 2.577 15.556 1.00 89.94 96 LYS A N 1
ATOM 761 C CA . LYS A 1 96 ? -23.890 3.232 16.880 1.00 89.94 96 LYS A CA 1
ATOM 762 C C . LYS A 1 96 ? -22.811 2.665 17.817 1.00 89.94 96 LYS A C 1
ATOM 764 O O . LYS A 1 96 ? -23.009 2.564 19.024 1.00 89.94 96 LYS A O 1
ATOM 769 N N . SER A 1 97 ? -21.666 2.295 17.248 1.00 84.25 97 SER A N 1
ATOM 770 C CA . SER A 1 97 ? -20.542 1.728 17.984 1.00 84.25 97 SER A CA 1
ATOM 771 C C . SER A 1 97 ? -19.946 2.754 18.958 1.00 84.25 97 SER A C 1
ATOM 773 O O . SER A 1 97 ? -19.781 3.927 18.619 1.00 84.25 97 SER A O 1
ATOM 775 N N . ASP A 1 98 ? -19.572 2.304 20.155 1.00 84.12 98 ASP A N 1
ATOM 776 C CA . ASP A 1 98 ? -18.927 3.092 21.216 1.00 84.12 98 ASP A CA 1
ATOM 777 C C . ASP A 1 98 ? -17.406 3.264 21.009 1.00 84.12 98 ASP A C 1
ATOM 779 O O . ASP A 1 98 ? -16.691 3.824 21.845 1.00 84.12 98 ASP A O 1
ATOM 783 N N . VAL A 1 99 ? -16.879 2.787 19.879 1.00 83.56 99 VAL A N 1
ATOM 784 C CA . VAL A 1 99 ? -15.442 2.777 19.606 1.00 83.56 99 VAL A CA 1
ATOM 785 C C . VAL A 1 99 ? -14.915 4.192 19.344 1.00 83.56 99 VAL A C 1
ATOM 787 O O . VAL A 1 99 ? -15.410 4.953 18.510 1.00 83.56 99 VAL A O 1
ATOM 790 N N . ARG A 1 100 ? -13.826 4.541 20.037 1.00 88.25 100 ARG A N 1
ATOM 791 C CA . ARG A 1 100 ? -13.131 5.828 19.885 1.00 88.25 100 ARG A CA 1
ATOM 792 C C . ARG A 1 100 ? -12.583 5.991 18.459 1.00 88.25 100 ARG A C 1
ATOM 794 O O . ARG A 1 100 ? -11.934 5.088 17.939 1.00 88.25 100 ARG A O 1
ATOM 801 N N . LYS A 1 101 ? -12.699 7.193 17.872 1.00 89.00 101 LYS A N 1
ATOM 802 C CA . LYS A 1 101 ? -12.171 7.519 16.522 1.00 89.00 101 LYS A CA 1
ATOM 803 C C . LYS A 1 101 ? -10.702 7.108 16.318 1.00 89.00 101 LYS A C 1
ATOM 805 O O . LYS A 1 101 ? -10.346 6.608 15.257 1.00 89.00 101 LYS A O 1
ATOM 810 N N . ARG A 1 102 ? -9.861 7.290 17.349 1.00 87.44 102 ARG A N 1
ATOM 811 C CA . ARG A 1 102 ? -8.436 6.897 17.344 1.00 87.44 102 ARG A CA 1
ATOM 812 C C . ARG A 1 102 ? -8.234 5.386 17.219 1.00 87.44 102 ARG A C 1
ATOM 814 O O . ARG A 1 102 ? -7.283 4.956 16.584 1.00 87.44 102 ARG A O 1
ATOM 821 N N . SER A 1 103 ? -9.120 4.593 17.815 1.00 87.31 103 SER A N 1
ATOM 822 C CA . SER A 1 103 ? -9.082 3.136 17.699 1.00 87.31 103 SER A CA 1
ATOM 823 C C . SER A 1 103 ? -9.515 2.680 16.305 1.00 87.31 103 SER A C 1
ATOM 825 O O . SER A 1 103 ? -8.848 1.828 15.727 1.00 87.31 103 SER A O 1
ATOM 827 N N . ILE A 1 104 ? -10.552 3.301 15.733 1.00 90.56 104 ILE A N 1
ATOM 828 C CA . ILE A 1 104 ? -10.972 3.038 14.347 1.00 90.56 104 ILE A CA 1
ATOM 829 C C . ILE A 1 104 ? -9.823 3.337 13.379 1.00 90.56 104 ILE A C 1
ATOM 831 O O . ILE A 1 104 ? -9.521 2.530 12.503 1.00 90.56 104 ILE A O 1
ATOM 835 N N . PHE A 1 105 ? -9.139 4.467 13.576 1.00 92.19 105 PHE A N 1
ATOM 836 C CA . PHE A 1 105 ? -7.957 4.820 12.793 1.00 92.19 105 PHE A CA 1
ATOM 837 C C . PHE A 1 105 ? -6.837 3.785 12.946 1.00 92.19 105 PHE A C 1
ATOM 839 O O . PHE A 1 105 ? -6.327 3.295 11.946 1.00 92.19 105 PHE A O 1
ATOM 846 N N . ALA A 1 106 ? -6.493 3.401 14.180 1.00 90.75 106 ALA A N 1
ATOM 847 C CA . ALA A 1 106 ? -5.459 2.400 14.442 1.00 90.75 106 ALA A CA 1
ATOM 848 C C . ALA A 1 106 ? -5.770 1.045 13.783 1.00 90.75 106 ALA A C 1
ATOM 850 O O . ALA A 1 106 ? -4.876 0.439 13.200 1.00 90.75 106 ALA A O 1
ATOM 851 N N . GLY A 1 107 ? -7.028 0.595 13.848 1.00 89.12 107 GLY A N 1
ATOM 852 C CA . GLY A 1 107 ? -7.477 -0.641 13.206 1.00 89.12 107 GLY A CA 1
ATOM 853 C C . GLY A 1 107 ? -7.432 -0.560 11.680 1.00 89.12 107 GLY A C 1
ATOM 854 O O . GLY A 1 107 ? -6.924 -1.475 11.041 1.00 89.12 107 GLY A O 1
ATOM 855 N N . THR A 1 108 ? -7.882 0.559 11.104 1.00 91.56 108 THR A N 1
ATOM 856 C CA . THR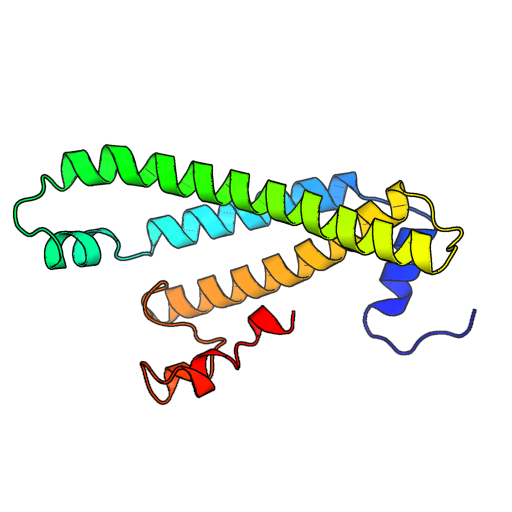 A 1 108 ? -7.812 0.796 9.650 1.00 91.56 108 THR A CA 1
ATOM 857 C C . THR A 1 108 ? -6.362 0.790 9.168 1.00 91.56 108 THR A C 1
ATOM 859 O O . THR A 1 108 ? -6.021 0.102 8.212 1.00 91.56 108 THR A O 1
ATOM 862 N N . LEU A 1 109 ? -5.489 1.518 9.864 1.00 92.75 109 LEU A N 1
ATOM 863 C CA . LEU A 1 109 ? -4.067 1.591 9.552 1.00 92.75 109 LEU A CA 1
ATOM 864 C C . LEU A 1 109 ? -3.381 0.226 9.673 1.00 92.75 109 LEU A C 1
ATOM 866 O O . LEU A 1 109 ? -2.533 -0.105 8.856 1.00 92.75 109 LEU A O 1
ATOM 870 N N . PHE A 1 110 ? -3.746 -0.572 10.677 1.00 90.62 110 PHE A N 1
ATOM 871 C CA . PHE A 1 110 ? -3.214 -1.922 10.840 1.00 90.62 110 PHE A CA 1
ATOM 872 C C . PHE A 1 110 ? -3.649 -2.859 9.705 1.00 90.62 110 PHE A C 1
ATOM 874 O O . PHE A 1 110 ? -2.819 -3.606 9.195 1.00 90.62 110 PHE A O 1
ATOM 881 N N . ALA A 1 111 ? -4.910 -2.784 9.269 1.00 89.44 111 ALA A N 1
ATOM 882 C CA . ALA A 1 111 ? -5.381 -3.536 8.108 1.00 89.44 111 ALA A CA 1
ATOM 883 C C . ALA A 1 111 ? -4.609 -3.139 6.841 1.00 89.44 111 ALA A C 1
ATOM 885 O O . ALA A 1 111 ? -4.029 -3.997 6.186 1.00 89.44 111 ALA A O 1
ATOM 886 N N . LEU A 1 112 ? -4.491 -1.834 6.570 1.00 91.69 112 LEU A N 1
ATOM 887 C CA . LEU A 1 112 ? -3.719 -1.331 5.432 1.00 91.69 112 LEU A CA 1
ATOM 888 C C . LEU A 1 112 ? -2.245 -1.725 5.507 1.00 91.69 112 LEU A C 1
ATOM 890 O O . LEU A 1 112 ? -1.650 -2.018 4.475 1.00 91.69 112 LEU A O 1
ATOM 894 N N . LEU A 1 113 ? -1.649 -1.762 6.701 1.00 92.19 113 LEU A N 1
ATOM 895 C CA . LEU A 1 113 ? -0.285 -2.243 6.890 1.00 92.19 113 LEU A CA 1
ATOM 896 C C . LEU A 1 113 ? -0.141 -3.700 6.457 1.00 92.19 113 LEU A C 1
ATOM 898 O O . LEU A 1 113 ? 0.770 -3.998 5.692 1.00 92.19 113 LEU A O 1
ATOM 902 N N . ILE A 1 114 ? -1.054 -4.577 6.877 1.00 90.19 114 ILE A N 1
ATOM 903 C CA . ILE A 1 114 ? -1.050 -5.986 6.465 1.00 90.19 114 ILE A CA 1
ATOM 904 C C . ILE A 1 114 ? -1.210 -6.108 4.947 1.00 90.19 114 ILE A C 1
ATOM 906 O O . ILE A 1 114 ? -0.374 -6.751 4.310 1.00 90.19 114 ILE A O 1
ATOM 910 N N . SER A 1 115 ? -2.224 -5.464 4.358 1.00 90.31 115 SER A N 1
ATOM 911 C CA . SER A 1 115 ? -2.469 -5.525 2.910 1.00 90.31 115 SER A CA 1
ATOM 912 C C . SER A 1 115 ? -1.260 -4.993 2.124 1.00 90.31 115 SER A C 1
ATOM 914 O O . SER A 1 115 ? -0.820 -5.614 1.157 1.00 90.31 115 SER A O 1
ATOM 916 N N . SER A 1 116 ? -0.641 -3.903 2.593 1.00 91.06 116 SER A N 1
ATOM 917 C CA . SER A 1 116 ? 0.559 -3.313 1.975 1.00 91.06 116 SER A CA 1
ATOM 918 C C . SER A 1 116 ? 1.788 -4.219 2.109 1.00 91.06 116 SER A C 1
ATOM 920 O O . SER A 1 116 ? 2.585 -4.315 1.181 1.00 91.06 116 SER A O 1
ATOM 922 N N . SER A 1 117 ? 1.951 -4.915 3.239 1.00 92.12 117 SER A N 1
ATOM 923 C CA . SER A 1 117 ? 3.022 -5.901 3.416 1.00 92.12 117 SER A CA 1
ATOM 924 C C . SER A 1 117 ? 2.858 -7.097 2.479 1.00 92.12 117 SER A C 1
ATOM 926 O O . SER A 1 117 ? 3.840 -7.538 1.888 1.00 92.12 117 SER A O 1
ATOM 928 N N . ILE A 1 118 ? 1.631 -7.592 2.291 1.00 90.75 118 ILE A N 1
ATOM 929 C CA . ILE A 1 118 ? 1.346 -8.671 1.334 1.00 90.75 118 ILE A CA 1
ATOM 930 C C . ILE A 1 118 ? 1.648 -8.202 -0.095 1.00 90.75 118 ILE A C 1
ATOM 932 O O . ILE A 1 118 ? 2.336 -8.903 -0.836 1.00 90.75 118 ILE A O 1
ATOM 936 N N . ALA A 1 119 ? 1.206 -6.997 -0.466 1.00 89.56 119 ALA A N 1
ATOM 937 C CA . ALA A 1 119 ? 1.503 -6.412 -1.772 1.00 89.56 119 ALA A CA 1
ATOM 938 C C . ALA A 1 119 ? 3.015 -6.255 -2.014 1.00 89.56 119 ALA A C 1
ATOM 940 O O . ALA A 1 119 ? 3.501 -6.573 -3.098 1.00 89.56 119 ALA A O 1
ATOM 941 N N . LEU A 1 120 ? 3.780 -5.839 -0.999 1.00 92.62 120 LEU A N 1
ATOM 942 C CA . LEU A 1 120 ? 5.238 -5.756 -1.086 1.00 92.62 120 LEU A CA 1
ATOM 943 C C . LEU A 1 120 ? 5.878 -7.131 -1.327 1.00 92.62 120 LEU A C 1
ATOM 945 O O . LEU A 1 120 ? 6.754 -7.252 -2.179 1.00 92.62 120 LEU A O 1
ATOM 949 N N . VAL A 1 121 ? 5.429 -8.176 -0.624 1.00 92.62 121 VAL A N 1
ATOM 950 C CA . VAL A 1 121 ? 5.910 -9.551 -0.853 1.00 92.62 121 VAL A CA 1
ATOM 951 C C . VAL A 1 121 ? 5.634 -9.993 -2.291 1.00 92.62 121 VAL A C 1
ATOM 953 O O . VAL A 1 121 ? 6.518 -10.547 -2.940 1.00 92.62 121 VAL A O 1
ATOM 956 N N . VAL A 1 122 ? 4.445 -9.695 -2.819 1.00 90.69 122 VAL A N 1
ATOM 957 C CA . VAL A 1 122 ? 4.087 -9.971 -4.219 1.00 90.69 122 VAL A CA 1
ATOM 958 C C . VAL A 1 122 ? 5.038 -9.259 -5.186 1.00 90.69 122 VAL A C 1
ATOM 960 O O . VAL A 1 122 ? 5.560 -9.901 -6.096 1.00 90.69 122 VAL A O 1
ATOM 963 N N . ILE A 1 123 ? 5.315 -7.967 -4.972 1.00 90.69 123 ILE A N 1
ATOM 964 C CA . ILE A 1 123 ? 6.270 -7.199 -5.790 1.00 90.69 123 ILE A CA 1
ATOM 965 C C . ILE A 1 123 ? 7.651 -7.861 -5.764 1.00 90.69 123 ILE A C 1
ATOM 967 O O . ILE A 1 123 ? 8.237 -8.086 -6.820 1.00 90.69 123 ILE A O 1
ATOM 971 N N . LEU A 1 124 ? 8.153 -8.219 -4.579 1.00 93.00 124 LEU A N 1
ATOM 972 C CA . LEU A 1 124 ? 9.458 -8.868 -4.429 1.00 93.00 124 LEU A CA 1
ATOM 973 C C . LEU A 1 124 ? 9.527 -10.198 -5.187 1.00 93.00 124 LEU A C 1
ATOM 975 O O . LEU A 1 124 ? 10.511 -10.449 -5.878 1.00 93.00 124 LEU A O 1
ATOM 979 N N . ILE A 1 125 ? 8.482 -11.026 -5.110 1.00 91.50 125 ILE A N 1
ATOM 980 C CA . ILE A 1 125 ? 8.415 -12.290 -5.857 1.00 91.50 125 ILE A CA 1
ATOM 981 C C . ILE A 1 125 ? 8.462 -12.028 -7.366 1.00 91.50 125 ILE A C 1
ATOM 983 O O . ILE A 1 125 ? 9.243 -12.670 -8.065 1.00 91.50 125 ILE A O 1
ATOM 987 N N . GLN A 1 126 ? 7.673 -11.077 -7.875 1.00 90.44 126 GLN A N 1
ATOM 988 C CA . GLN A 1 126 ? 7.676 -10.754 -9.306 1.00 90.44 126 GLN A CA 1
ATOM 989 C C . GLN A 1 126 ? 9.049 -10.259 -9.776 1.00 90.44 126 GLN A C 1
ATOM 991 O O . GLN A 1 126 ? 9.509 -10.690 -10.830 1.00 90.44 126 GLN A O 1
ATOM 996 N N . ILE A 1 127 ? 9.730 -9.435 -8.970 1.00 90.69 127 ILE A N 1
ATOM 997 C CA . ILE A 1 127 ? 11.098 -8.977 -9.255 1.00 90.69 127 ILE A CA 1
ATOM 998 C C . ILE A 1 127 ? 12.066 -10.164 -9.324 1.00 90.69 127 ILE A C 1
ATOM 1000 O O . ILE A 1 127 ? 12.822 -10.272 -10.285 1.00 90.69 127 ILE A O 1
ATOM 1004 N N . ILE A 1 128 ? 12.032 -11.070 -8.340 1.00 90.69 128 ILE A N 1
ATOM 1005 C CA . ILE A 1 128 ? 12.931 -12.237 -8.277 1.00 90.69 128 ILE A CA 1
ATOM 1006 C C . ILE A 1 128 ? 12.738 -13.163 -9.485 1.00 90.69 128 ILE A C 1
ATOM 1008 O O . ILE A 1 128 ? 13.708 -13.699 -10.012 1.00 90.69 128 ILE A O 1
ATOM 1012 N N . VAL A 1 129 ? 11.494 -13.344 -9.933 1.00 89.38 129 VAL A N 1
ATOM 1013 C CA . VAL A 1 129 ? 11.155 -14.192 -11.089 1.00 89.38 129 VAL A CA 1
ATOM 1014 C C . VAL A 1 129 ? 11.369 -13.458 -12.426 1.00 89.38 129 VAL A C 1
ATOM 1016 O O . VAL A 1 129 ? 11.310 -14.077 -13.485 1.00 89.38 129 VAL A O 1
ATOM 1019 N N . GLY A 1 130 ? 11.654 -12.152 -12.405 1.00 83.56 130 GLY A N 1
ATOM 1020 C CA . GLY A 1 130 ? 11.861 -11.345 -13.610 1.00 83.56 130 GLY A CA 1
ATOM 1021 C C . GLY A 1 130 ? 10.571 -11.042 -14.381 1.00 83.56 130 GLY A C 1
ATOM 1022 O O . GLY A 1 130 ? 10.609 -10.845 -15.594 1.00 83.56 130 GLY A O 1
ATOM 1023 N N . LEU A 1 131 ? 9.421 -11.028 -13.701 1.00 84.94 131 LEU A N 1
ATOM 1024 C CA . LEU A 1 131 ? 8.138 -10.661 -14.299 1.00 84.94 131 LEU A CA 1
ATOM 1025 C C . LEU A 1 131 ? 7.967 -9.140 -14.317 1.00 84.94 131 LEU A C 1
ATOM 1027 O O . LEU A 1 131 ? 8.196 -8.468 -13.311 1.00 84.94 131 LEU A O 1
ATOM 1031 N N . ASP A 1 132 ? 7.494 -8.603 -15.443 1.00 82.50 132 ASP A N 1
ATOM 1032 C CA . ASP A 1 132 ? 7.149 -7.182 -15.535 1.00 82.50 132 ASP A CA 1
ATOM 1033 C C . ASP A 1 132 ? 5.986 -6.848 -14.585 1.00 82.50 132 ASP A C 1
ATOM 1035 O O . ASP A 1 132 ? 4.903 -7.432 -14.671 1.00 82.50 132 ASP A O 1
ATOM 1039 N N . LEU A 1 133 ? 6.221 -5.883 -13.691 1.00 80.19 133 LEU A N 1
ATOM 1040 C CA . LEU A 1 133 ? 5.304 -5.503 -12.610 1.00 80.19 133 LEU A CA 1
ATOM 1041 C C . LEU A 1 133 ? 3.990 -4.872 -13.091 1.00 80.19 133 LEU A C 1
ATOM 1043 O O . LEU A 1 133 ? 3.037 -4.779 -12.318 1.00 80.19 133 LEU A O 1
ATOM 1047 N N . ILE A 1 134 ? 3.947 -4.394 -14.336 1.00 74.44 134 ILE A N 1
ATOM 1048 C CA . ILE A 1 134 ? 2.791 -3.711 -14.920 1.00 74.44 134 ILE A CA 1
ATOM 1049 C C . ILE A 1 134 ? 1.985 -4.691 -15.777 1.00 74.44 134 ILE A C 1
ATOM 1051 O O . ILE A 1 134 ? 0.754 -4.683 -15.738 1.00 74.44 134 ILE A O 1
ATOM 1055 N N . GLN A 1 135 ? 2.664 -5.541 -16.547 1.00 72.19 135 GLN A N 1
ATOM 1056 C CA . GLN A 1 135 ? 2.030 -6.492 -17.456 1.00 72.19 135 GLN A CA 1
ATOM 1057 C C . GLN A 1 135 ? 1.563 -7.771 -16.769 1.00 72.19 135 GLN A C 1
ATOM 1059 O O . GLN A 1 135 ? 0.617 -8.404 -17.245 1.00 72.19 135 GLN A O 1
ATOM 1064 N N . TYR A 1 136 ? 2.214 -8.166 -15.676 1.00 74.62 136 TYR A N 1
ATOM 1065 C CA . TYR A 1 136 ? 1.861 -9.357 -14.921 1.00 74.62 136 TYR A CA 1
ATOM 1066 C C . TYR A 1 136 ? 1.397 -8.974 -13.523 1.00 74.62 136 TYR A C 1
ATOM 1068 O O . TYR A 1 136 ? 2.032 -8.197 -12.815 1.00 74.62 136 TYR A O 1
ATOM 1076 N N . LYS A 1 137 ? 0.268 -9.562 -13.131 1.00 79.31 137 LYS A N 1
ATOM 1077 C CA . LYS A 1 137 ? -0.250 -9.521 -11.768 1.00 79.31 137 LYS A CA 1
ATOM 1078 C C . LYS A 1 137 ? -0.391 -10.951 -11.285 1.00 79.31 137 LYS A C 1
ATOM 1080 O O . LYS A 1 137 ? -1.415 -11.571 -11.548 1.00 79.31 137 LYS A O 1
ATOM 1085 N N . ILE A 1 138 ? 0.620 -11.482 -10.598 1.00 83.25 138 ILE A N 1
ATOM 1086 C CA . ILE A 1 138 ? 0.608 -12.878 -10.109 1.00 83.25 138 ILE A CA 1
ATOM 1087 C C . ILE A 1 138 ? -0.523 -13.170 -9.119 1.00 83.25 138 ILE A C 1
ATOM 1089 O O . ILE A 1 138 ? -0.839 -14.324 -8.853 1.00 83.25 138 ILE A O 1
ATOM 1093 N N . THR A 1 139 ? -1.137 -12.124 -8.576 1.00 82.69 139 THR A N 1
ATOM 1094 C CA . THR A 1 139 ? -2.300 -12.212 -7.700 1.00 82.69 139 THR A CA 1
ATOM 1095 C C . THR A 1 139 ? -3.612 -12.387 -8.462 1.00 82.69 139 THR A C 1
ATOM 1097 O O . THR A 1 139 ? -4.609 -12.742 -7.841 1.00 82.69 139 THR A O 1
ATOM 1100 N N . SER A 1 140 ? -3.624 -12.176 -9.782 1.00 84.81 140 SER A N 1
ATOM 1101 C CA . SER A 1 140 ? -4.799 -12.285 -10.647 1.00 84.81 140 SER A CA 1
ATOM 1102 C C . SER A 1 140 ? -4.799 -13.577 -11.461 1.00 84.81 140 SER A C 1
ATOM 1104 O O . SER A 1 140 ? -3.775 -13.966 -12.020 1.00 84.81 140 SER A O 1
ATOM 1106 N N . LEU A 1 141 ? -5.971 -14.198 -11.637 1.00 83.88 141 LEU A N 1
ATOM 1107 C CA . LEU A 1 141 ? -6.128 -15.353 -12.536 1.00 83.88 141 LEU A CA 1
ATOM 1108 C C . LEU A 1 141 ? -5.876 -15.012 -14.016 1.00 83.88 141 LEU A C 1
ATOM 1110 O O . LEU A 1 141 ? -5.682 -15.912 -14.831 1.00 83.88 141 LEU A O 1
ATOM 1114 N N . ASN A 1 142 ? -5.810 -13.726 -14.374 1.00 84.12 142 ASN A N 1
ATOM 1115 C CA . ASN A 1 142 ? -5.447 -13.259 -15.717 1.00 84.12 142 ASN A CA 1
ATOM 1116 C C . ASN A 1 142 ? -4.020 -13.659 -16.146 1.00 84.12 142 ASN A C 1
ATOM 1118 O O . ASN A 1 142 ? -3.676 -13.505 -17.315 1.00 84.12 142 ASN A O 1
ATOM 1122 N N . ILE A 1 143 ? -3.185 -14.198 -15.245 1.00 81.00 143 ILE A N 1
ATOM 1123 C CA . ILE A 1 143 ? -1.902 -14.809 -15.631 1.00 81.00 143 ILE A CA 1
ATOM 1124 C C . ILE A 1 143 ? -2.063 -16.038 -16.533 1.00 81.00 143 ILE A C 1
ATOM 1126 O O . ILE A 1 143 ? -1.157 -16.325 -17.311 1.00 81.00 143 ILE A O 1
ATOM 1130 N N . PHE A 1 144 ? -3.188 -16.754 -16.437 1.00 82.06 144 PHE A N 1
ATOM 1131 C CA . PHE A 1 144 ? -3.431 -17.974 -17.212 1.00 82.06 144 PHE A CA 1
ATOM 1132 C C . PHE A 1 144 ? -3.994 -17.692 -18.613 1.00 82.06 144 PHE A C 1
ATOM 1134 O O . PHE A 1 144 ? -3.833 -18.518 -19.505 1.00 82.06 144 PHE A O 1
ATOM 1141 N N . ASP A 1 145 ? -4.626 -16.531 -18.814 1.00 81.75 145 ASP A N 1
ATOM 1142 C CA . ASP A 1 145 ? -5.208 -16.097 -20.090 1.00 81.75 145 ASP A CA 1
ATOM 1143 C C . ASP A 1 145 ? -5.234 -14.560 -20.151 1.00 81.75 145 ASP A C 1
ATOM 1145 O O . ASP A 1 145 ? -6.143 -13.902 -19.634 1.00 81.75 145 ASP A O 1
ATOM 1149 N N . LYS A 1 146 ? -4.175 -13.975 -20.725 1.00 78.25 146 LYS A N 1
ATOM 1150 C CA . LYS A 1 146 ? -3.948 -12.525 -20.712 1.00 78.25 146 LYS A CA 1
ATOM 1151 C C . LYS A 1 146 ? -4.997 -11.769 -21.523 1.00 78.25 146 LYS A C 1
ATOM 1153 O O . LYS A 1 146 ? -5.150 -11.977 -22.720 1.00 78.25 146 LYS A O 1
ATOM 1158 N N . GLY A 1 147 ? -5.606 -10.769 -20.891 1.00 77.25 147 GLY A N 1
ATOM 1159 C CA . GLY A 1 147 ? -6.609 -9.897 -21.513 1.00 77.25 147 GLY A CA 1
ATOM 1160 C C . GLY A 1 147 ? -8.040 -10.343 -21.221 1.00 77.25 147 GLY A C 1
ATOM 1161 O O . GLY A 1 147 ? -8.994 -9.634 -21.557 1.00 77.25 147 GLY A O 1
ATOM 1162 N N . ASN A 1 148 ? -8.200 -11.471 -20.527 1.00 84.31 148 ASN A N 1
ATOM 1163 C CA . ASN A 1 148 ? -9.485 -11.953 -20.071 1.00 84.31 148 ASN A CA 1
ATOM 1164 C C . ASN A 1 148 ? -9.975 -11.127 -18.875 1.00 84.31 148 ASN A C 1
ATOM 1166 O O . ASN A 1 148 ? -9.518 -11.267 -17.740 1.00 84.31 148 ASN A O 1
ATOM 1170 N N . LYS A 1 149 ? -10.954 -10.255 -19.131 1.00 83.00 149 LYS A N 1
ATOM 1171 C CA . LYS A 1 149 ? -11.519 -9.343 -18.123 1.00 83.00 149 LYS A CA 1
ATOM 1172 C C . LYS A 1 149 ? -12.172 -10.074 -16.946 1.00 83.00 149 LYS A C 1
ATOM 1174 O O . LYS A 1 149 ? -12.168 -9.540 -15.842 1.00 83.00 149 LYS A O 1
ATOM 1179 N N . ILE A 1 150 ? -12.725 -11.269 -17.175 1.00 83.62 150 ILE A N 1
ATOM 1180 C CA . ILE A 1 150 ? -13.399 -12.055 -16.134 1.00 83.62 150 ILE A CA 1
ATOM 1181 C C . ILE A 1 150 ? -12.354 -12.625 -15.178 1.00 83.62 150 ILE A C 1
ATOM 1183 O O . ILE A 1 150 ? -12.457 -12.423 -13.973 1.00 83.62 150 ILE A O 1
ATOM 1187 N N . LEU A 1 151 ? -11.306 -13.260 -15.709 1.00 80.06 151 LEU A N 1
ATOM 1188 C CA . LEU A 1 151 ? -10.198 -13.777 -14.898 1.00 80.06 151 LEU A CA 1
ATOM 1189 C C . LEU A 1 151 ? -9.410 -12.648 -14.220 1.00 80.06 151 LEU A C 1
ATOM 1191 O O . LEU A 1 151 ? -8.958 -12.803 -13.089 1.00 80.06 151 LEU A O 1
ATOM 1195 N N . GLY A 1 152 ? -9.322 -11.484 -14.868 1.00 78.00 152 GLY A N 1
ATOM 1196 C CA . GLY A 1 152 ? -8.747 -10.263 -14.303 1.00 78.00 152 GLY A CA 1
ATOM 1197 C C . GLY A 1 152 ? -9.425 -9.777 -13.025 1.00 78.00 152 GLY A C 1
ATOM 1198 O O . GLY A 1 152 ? -8.739 -9.261 -12.147 1.00 78.00 152 GLY A O 1
ATOM 1199 N N . ALA A 1 153 ? -10.740 -9.970 -12.895 1.00 79.81 153 ALA A N 1
ATOM 1200 C CA . ALA A 1 153 ? -11.489 -9.560 -11.708 1.00 79.81 153 ALA A CA 1
ATOM 1201 C C . ALA A 1 153 ? -11.185 -10.429 -10.475 1.00 79.81 153 ALA A C 1
ATOM 1203 O O . ALA A 1 153 ? -11.348 -9.973 -9.344 1.00 79.81 153 ALA A O 1
ATOM 1204 N N . PHE A 1 154 ? -10.721 -11.664 -10.677 1.00 81.56 154 PHE A N 1
ATOM 1205 C CA . PHE A 1 154 ? -10.290 -12.550 -9.600 1.00 81.56 154 PHE A CA 1
ATOM 1206 C C . PHE A 1 154 ? -8.826 -12.278 -9.263 1.00 81.56 154 PHE A C 1
ATOM 1208 O O . PHE A 1 154 ? -7.930 -13.029 -9.648 1.00 81.56 154 PHE A O 1
ATOM 1215 N N . ASP A 1 155 ? -8.600 -11.169 -8.564 1.00 81.19 155 ASP A N 1
ATOM 1216 C CA . ASP A 1 155 ? -7.295 -10.764 -8.052 1.00 81.19 155 ASP A CA 1
ATOM 1217 C C . ASP A 1 155 ? -7.305 -10.816 -6.527 1.00 81.19 155 ASP A C 1
ATOM 1219 O O . ASP A 1 155 ? -8.153 -10.191 -5.891 1.00 81.19 155 ASP A O 1
ATOM 1223 N N . LEU A 1 156 ? -6.356 -11.542 -5.936 1.00 78.19 156 LEU A N 1
ATOM 1224 C CA . LEU A 1 156 ? -6.196 -11.665 -4.491 1.00 78.19 156 LEU A CA 1
ATOM 1225 C C . LEU A 1 156 ? -6.109 -10.289 -3.805 1.00 78.19 156 LEU A C 1
ATOM 1227 O O . LEU A 1 156 ? -6.650 -10.128 -2.719 1.00 78.19 156 LEU A O 1
ATOM 1231 N N . GLN A 1 157 ? -5.522 -9.279 -4.456 1.00 73.75 157 GLN A N 1
ATOM 1232 C CA . GLN A 1 157 ? -5.466 -7.907 -3.932 1.00 73.75 157 GLN A CA 1
ATOM 1233 C C . GLN A 1 157 ? -6.831 -7.206 -3.883 1.00 73.75 157 GLN A C 1
ATOM 1235 O O . GLN A 1 157 ? -6.970 -6.198 -3.207 1.00 73.75 157 GLN A O 1
ATOM 1240 N N . THR A 1 158 ? -7.841 -7.711 -4.593 1.00 74.75 158 THR A N 1
ATOM 1241 C CA . THR A 1 158 ? -9.218 -7.193 -4.507 1.00 74.75 158 THR A CA 1
ATOM 1242 C C . THR A 1 158 ? -9.924 -7.689 -3.244 1.00 74.75 158 THR A C 1
ATOM 1244 O O . THR A 1 158 ? -10.880 -7.072 -2.782 1.00 74.75 158 THR A O 1
ATOM 1247 N N . PHE A 1 159 ? -9.466 -8.812 -2.686 1.00 64.00 159 PHE A N 1
ATOM 1248 C CA . PHE A 1 159 ? -10.087 -9.476 -1.540 1.00 64.00 159 PHE A CA 1
ATOM 1249 C C . PHE A 1 159 ? -9.357 -9.219 -0.208 1.00 64.00 159 PHE A C 1
ATOM 1251 O O . PHE A 1 159 ? -9.804 -9.725 0.824 1.00 64.00 159 PHE A O 1
ATOM 1258 N N . ILE A 1 160 ? -8.256 -8.456 -0.222 1.00 57.28 160 ILE A N 1
ATOM 1259 C CA . ILE A 1 160 ? -7.399 -8.103 0.930 1.00 57.28 160 ILE A CA 1
ATOM 1260 C C . ILE A 1 160 ? -7.331 -6.578 1.063 1.00 57.28 160 ILE A C 1
ATOM 1262 O O . ILE A 1 160 ? -7.217 -6.080 2.208 1.00 57.28 160 ILE A O 1
#

Organism: Staphylococcus carnosus (strain TM300) (NCBI:txid396513)

Foldseek 3Di:
DPPPPPPCPVVLVCLQVPPPQPVLVVLLLVLQLVLLVLLLVLAPVLVVVCVVPVPDDSVVVCVPCVVVSSVCSSVVLVVVLVVQLVVLVVVCVVVVHPGDSSSSSSSSSVVSSVLSVVSSVQSVVCVVVSHRPVQDQVQFCCVVPPPPVVSRVNGNSVVD

Radius of gyration: 19.25 Å; chains: 1; bounding box: 40×32×57 Å

Secondary structure (DSSP, 8-state):
------TTHHHHHHHHHS--HHHHHHHHHHHHHHHHHHHHHH--HHHHHHHH-TTS-HHHHHHHHHHHHHHHHHHHHHHHHHHHHHHHHHHHHHTT----HHHHHHHHHHHHHHHHHHHHHHHHHHHHHT--TTT--TTBGGGSSTT-HHHHH-BGGG--

Sequence (160 aa):
MEHSNLILGSTFSKF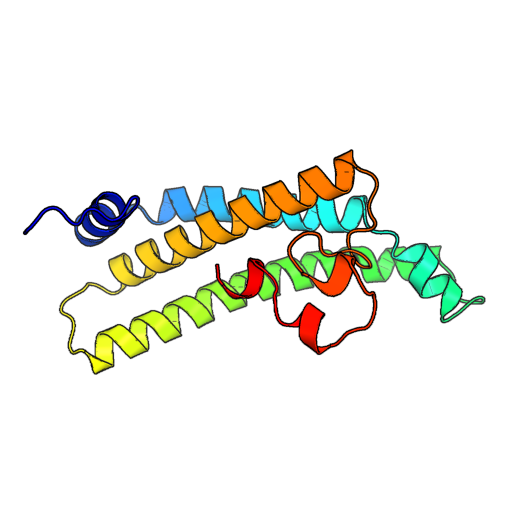REQPKWVLNLIIWIIVVVASVWLSFSFSNITEQITQKNPNADMDQVKAILGPVQIISGIVGTLFTLLFSWLIVLAIARIFKSDVRKRSIFAGTLFALLISSSIALVVILIQIIVGLDLIQYKITSLNIFDKGNKILGAFDLQTFI

pLDDT: mean 83.27, std 9.25, range [44.09, 95.19]